Protein AF-A0A1H1RFS4-F1 (afdb_monomer_lite)

Sequence (73 aa):
MLKKIIVSYFLLMFFTVKVSYSQCAMCKAVVENGNDSMAEGVNNGITYLMVFPYLLIGVLFYTIYRYKKRSKN

Radius of gyration: 21.08 Å; chains: 1; bounding box: 46×11×58 Å

Secondary structure (DSSP, 8-state):
-HHHHHHHHHHHHHHT------THHHHHHHHHSS-HHHHHHHHHHHHHHHHHHHHHHHHHHHHHHHHHHHHT-

pLDDT: mean 81.97, std 13.82, range [47.81, 98.38]

Structure (mmCIF, N/CA/C/O backbone):
data_AF-A0A1H1RFS4-F1
#
_entry.id   AF-A0A1H1RFS4-F1
#
loop_
_atom_site.group_PDB
_atom_site.id
_atom_site.type_symbol
_atom_site.label_atom_id
_atom_site.label_alt_id
_atom_site.label_comp_id
_atom_site.label_asym_id
_atom_site.label_entity_id
_atom_site.label_seq_id
_atom_site.pdbx_PDB_ins_code
_atom_site.Cartn_x
_atom_site.Cartn_y
_atom_site.Cartn_z
_atom_site.occupancy
_atom_site.B_iso_or_equiv
_atom_site.auth_seq_id
_atom_site.auth_comp_id
_atom_site.auth_asym_id
_atom_site.auth_atom_id
_atom_site.pdbx_PDB_model_num
ATOM 1 N N . MET A 1 1 ? 6.669 -3.705 35.400 1.00 70.06 1 MET A N 1
ATOM 2 C CA . MET A 1 1 ? 7.142 -4.617 34.328 1.00 70.06 1 MET A CA 1
ATOM 3 C C . MET A 1 1 ? 6.639 -4.211 32.941 1.00 70.06 1 MET A C 1
ATOM 5 O O . MET A 1 1 ? 7.463 -4.087 32.047 1.00 70.06 1 MET A O 1
ATOM 9 N N . LEU A 1 2 ? 5.351 -3.887 32.773 1.00 82.75 2 LEU A N 1
ATOM 10 C CA . LEU A 1 2 ? 4.750 -3.477 31.489 1.00 82.75 2 LEU A CA 1
ATOM 11 C C . LEU A 1 2 ? 5.492 -2.333 30.763 1.00 82.75 2 LEU A C 1
ATOM 13 O O . LEU A 1 2 ? 5.734 -2.413 29.567 1.00 82.75 2 LEU A O 1
ATOM 17 N N . LYS A 1 3 ? 5.958 -1.314 31.498 1.00 81.19 3 LYS A N 1
ATOM 18 C CA . LYS A 1 3 ? 6.713 -0.179 30.932 1.00 81.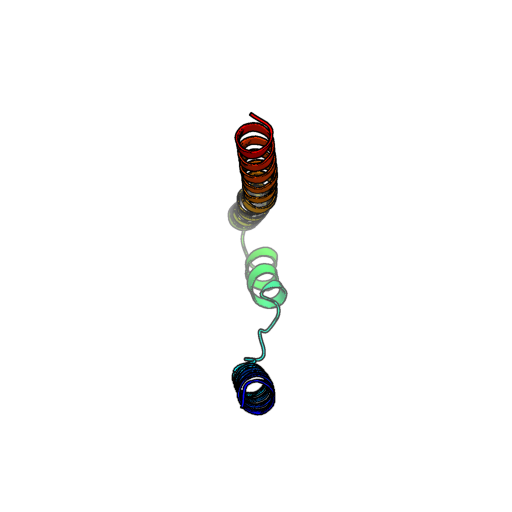19 3 LYS A CA 1
ATOM 19 C C . LYS A 1 3 ? 8.040 -0.600 30.273 1.00 81.19 3 LYS A C 1
ATOM 21 O O . LYS A 1 3 ? 8.408 -0.046 29.247 1.00 81.19 3 LYS A O 1
ATOM 26 N N . LYS A 1 4 ? 8.727 -1.614 30.823 1.00 83.44 4 LYS A N 1
ATOM 27 C CA . LYS A 1 4 ? 9.958 -2.181 30.235 1.00 83.44 4 LYS A CA 1
ATOM 28 C C . LYS A 1 4 ? 9.658 -3.005 28.981 1.00 83.44 4 LYS A C 1
ATOM 30 O O . LYS A 1 4 ? 10.425 -2.942 28.031 1.00 83.44 4 LYS A O 1
ATOM 35 N N . ILE A 1 5 ? 8.531 -3.720 28.965 1.00 90.94 5 ILE A N 1
ATOM 36 C CA . ILE A 1 5 ? 8.073 -4.484 27.796 1.00 90.94 5 ILE A CA 1
ATOM 37 C C . ILE A 1 5 ? 7.729 -3.533 26.645 1.00 90.94 5 ILE A C 1
ATOM 39 O O . ILE A 1 5 ? 8.181 -3.749 25.528 1.00 90.94 5 ILE A O 1
ATOM 43 N N . ILE A 1 6 ? 7.012 -2.440 26.927 1.00 92.38 6 ILE A N 1
ATOM 44 C CA . ILE A 1 6 ? 6.660 -1.424 25.924 1.00 92.38 6 ILE A CA 1
ATOM 45 C C . ILE A 1 6 ? 7.920 -0.785 25.331 1.00 92.38 6 ILE A C 1
ATOM 47 O O . ILE A 1 6 ? 8.040 -0.693 24.113 1.00 92.38 6 ILE A O 1
ATOM 51 N N . VAL A 1 7 ? 8.879 -0.391 26.176 1.00 93.38 7 VAL A N 1
ATOM 52 C CA . VAL A 1 7 ? 10.152 0.183 25.711 1.00 93.38 7 VAL A CA 1
ATOM 53 C C . VAL A 1 7 ? 10.948 -0.830 24.888 1.00 93.38 7 VAL A C 1
ATOM 55 O O . VAL A 1 7 ? 11.438 -0.481 23.820 1.00 93.38 7 VAL A O 1
ATOM 58 N N . SER A 1 8 ? 11.030 -2.089 25.330 1.00 91.19 8 SER A N 1
ATOM 59 C CA . SER A 1 8 ? 11.719 -3.153 24.589 1.00 91.19 8 SER A CA 1
ATOM 60 C C . SER A 1 8 ? 11.073 -3.430 23.232 1.00 91.19 8 SER A C 1
ATOM 62 O O . SER A 1 8 ? 11.781 -3.665 22.257 1.00 91.19 8 SER A O 1
ATOM 64 N N . TYR A 1 9 ? 9.743 -3.397 23.160 1.00 91.00 9 TYR A N 1
ATOM 65 C CA . TYR A 1 9 ? 8.997 -3.592 21.921 1.00 91.00 9 TYR A CA 1
ATOM 66 C C . TYR A 1 9 ? 9.238 -2.442 20.938 1.00 91.00 9 TYR A C 1
ATOM 68 O O . TYR A 1 9 ? 9.532 -2.681 19.770 1.00 91.00 9 TYR A O 1
ATOM 76 N N . PHE A 1 10 ? 9.194 -1.196 21.420 1.00 89.75 10 PHE A N 1
ATOM 77 C CA . PHE A 1 10 ? 9.513 -0.021 20.607 1.00 89.75 10 PHE A CA 1
ATOM 78 C C . PHE A 1 10 ? 10.954 -0.047 20.087 1.00 89.75 10 PHE A C 1
ATOM 80 O O . PHE A 1 10 ? 11.186 0.271 18.922 1.00 89.75 10 PHE A O 1
ATOM 87 N N . LEU A 1 11 ? 11.910 -0.476 20.918 1.00 91.44 11 LEU A N 1
ATOM 88 C CA . LEU A 1 11 ? 13.305 -0.634 20.506 1.00 91.44 11 LEU A CA 1
ATOM 89 C C . LEU A 1 11 ? 13.434 -1.671 19.382 1.00 91.44 11 LEU A C 1
ATOM 91 O O . LEU A 1 11 ? 14.057 -1.403 18.360 1.00 91.44 11 LEU A O 1
ATOM 95 N N . LEU A 1 12 ? 12.804 -2.838 19.545 1.00 90.06 12 LEU A N 1
ATOM 96 C CA . LEU A 1 12 ? 12.814 -3.908 18.546 1.00 90.06 12 LEU A CA 1
ATOM 97 C C . LEU A 1 12 ? 12.194 -3.449 17.217 1.00 90.06 12 LEU A C 1
ATOM 99 O O . LEU A 1 12 ? 12.722 -3.745 16.145 1.00 90.06 12 LEU A O 1
ATOM 103 N N . MET A 1 13 ? 11.097 -2.692 17.279 1.00 86.00 13 MET A N 1
ATOM 104 C CA . MET A 1 13 ? 10.452 -2.141 16.090 1.00 86.00 13 MET A CA 1
ATOM 105 C C . MET A 1 13 ? 11.381 -1.169 15.353 1.00 86.00 13 MET A C 1
ATOM 107 O O . MET A 1 13 ? 11.478 -1.234 14.134 1.00 86.00 13 MET A O 1
ATOM 111 N N . PHE A 1 14 ? 12.127 -0.330 16.079 1.00 85.38 14 PHE A N 1
ATOM 112 C CA . PHE A 1 14 ? 13.084 0.611 15.492 1.00 85.38 14 PHE A CA 1
ATOM 113 C C . PHE A 1 14 ? 14.238 -0.095 14.761 1.00 85.38 14 PHE A C 1
ATOM 115 O O . PHE A 1 14 ? 14.592 0.287 13.649 1.00 85.38 14 PHE A O 1
ATOM 122 N N . PHE A 1 15 ? 14.780 -1.176 15.332 1.00 85.31 15 PHE A N 1
ATOM 123 C CA . PHE A 1 15 ? 15.865 -1.948 14.707 1.00 85.31 15 PHE A CA 1
ATOM 124 C C . PHE A 1 15 ? 15.420 -2.829 13.532 1.00 85.31 15 PHE A C 1
ATOM 126 O O . PHE A 1 15 ? 16.258 -3.315 12.776 1.00 85.31 15 PHE A O 1
ATOM 133 N N . THR A 1 16 ? 14.115 -3.040 13.360 1.00 81.75 16 THR A N 1
ATOM 134 C CA . THR A 1 16 ? 13.555 -3.822 12.246 1.00 81.75 16 THR A CA 1
ATOM 135 C C . THR A 1 16 ? 13.046 -2.950 11.099 1.00 81.75 16 THR A C 1
ATOM 137 O O . THR A 1 16 ? 12.609 -3.486 10.077 1.00 81.75 16 THR A O 1
ATOM 140 N N . VAL A 1 17 ? 13.157 -1.619 11.213 1.00 73.06 17 VAL A N 1
ATOM 141 C CA . VAL A 1 17 ? 12.857 -0.696 10.116 1.00 73.06 17 VAL A CA 1
ATOM 142 C C . VAL A 1 17 ? 13.881 -0.903 9.002 1.00 73.06 17 VAL A C 1
ATOM 144 O O . VAL A 1 17 ? 15.005 -0.408 9.049 1.00 73.06 17 VAL A O 1
ATOM 147 N N . LYS A 1 18 ? 13.488 -1.648 7.970 1.00 72.94 18 LYS A N 1
ATOM 148 C CA . LYS A 1 18 ? 14.231 -1.690 6.712 1.00 72.94 18 LYS A CA 1
ATOM 149 C C . LYS A 1 18 ? 13.961 -0.402 5.941 1.00 72.94 18 LYS A C 1
ATOM 151 O O . LYS A 1 18 ? 12.817 0.043 5.861 1.00 72.94 18 LYS A O 1
ATOM 156 N N . VAL A 1 19 ? 15.006 0.161 5.335 1.00 64.62 19 VAL A N 1
ATOM 157 C CA . VAL A 1 19 ? 14.869 1.241 4.352 1.00 64.62 19 VAL A CA 1
ATOM 158 C C . VAL A 1 19 ? 14.108 0.673 3.158 1.00 64.62 19 VAL A C 1
ATOM 160 O O . VAL A 1 19 ? 14.666 -0.021 2.311 1.00 64.62 19 VAL A O 1
ATOM 163 N N . SER A 1 20 ? 12.798 0.900 3.129 1.00 57.81 20 SER A N 1
ATOM 164 C CA . SER A 1 20 ? 11.992 0.637 1.948 1.00 57.81 20 SER A CA 1
ATOM 165 C C . SER A 1 20 ? 12.271 1.778 0.981 1.00 57.81 20 SER A C 1
ATOM 167 O O . SER A 1 20 ? 11.826 2.904 1.195 1.00 57.81 20 SER A O 1
ATOM 169 N N . TYR A 1 21 ? 13.040 1.501 -0.074 1.00 56.31 21 TYR A N 1
ATOM 170 C CA . TYR A 1 21 ? 13.000 2.351 -1.258 1.00 56.31 21 TYR A CA 1
ATOM 171 C C . TYR A 1 21 ? 11.536 2.417 -1.682 1.00 56.31 21 TYR A C 1
ATOM 173 O O . TYR A 1 21 ? 10.884 1.372 -1.780 1.00 56.31 21 TYR A O 1
ATOM 181 N N . SER A 1 22 ? 10.992 3.620 -1.863 1.00 51.66 22 SER A N 1
ATOM 182 C CA . SER A 1 22 ? 9.648 3.740 -2.410 1.00 51.66 22 SER A CA 1
ATOM 183 C C . SER A 1 22 ? 9.603 2.908 -3.693 1.00 51.66 22 SER A C 1
ATOM 185 O O . SER A 1 22 ? 10.440 3.069 -4.586 1.00 51.66 22 SER A O 1
ATOM 187 N N . GLN A 1 23 ? 8.649 1.973 -3.785 1.00 47.81 23 GLN A N 1
ATOM 188 C CA . GLN A 1 23 ? 8.492 1.147 -4.990 1.00 47.81 23 GLN A CA 1
ATOM 189 C C . GLN A 1 23 ? 8.228 2.002 -6.241 1.00 47.81 23 GLN A C 1
ATOM 191 O O . GLN A 1 23 ? 8.344 1.519 -7.361 1.00 47.81 23 GLN A O 1
ATOM 196 N N . CYS A 1 24 ? 7.986 3.301 -6.052 1.00 62.75 24 CYS A N 1
ATOM 197 C CA . CYS A 1 24 ? 7.930 4.321 -7.080 1.00 62.75 24 CYS A CA 1
ATOM 198 C C . CYS A 1 24 ? 9.128 4.286 -8.043 1.00 62.75 24 CYS A C 1
ATOM 200 O O . CYS A 1 24 ? 8.900 4.458 -9.229 1.00 62.75 24 CYS A O 1
ATOM 202 N N . ALA A 1 25 ? 10.370 4.025 -7.610 1.00 54.16 25 ALA A N 1
ATOM 203 C CA . ALA A 1 25 ? 11.517 4.004 -8.536 1.00 54.16 25 ALA A CA 1
ATOM 204 C C . ALA A 1 25 ? 11.553 2.751 -9.439 1.00 54.16 25 ALA A C 1
ATOM 206 O O . ALA A 1 25 ? 11.924 2.846 -10.606 1.00 54.16 25 ALA A O 1
ATOM 207 N N . MET A 1 26 ? 11.110 1.596 -8.928 1.00 57.06 26 MET A N 1
ATOM 208 C CA . MET A 1 26 ? 11.016 0.343 -9.692 1.00 57.06 26 MET A CA 1
ATOM 209 C C . MET A 1 26 ? 9.804 0.351 -10.633 1.00 57.06 26 MET A C 1
ATOM 211 O O . MET A 1 26 ? 9.937 0.043 -11.813 1.00 57.06 26 MET A O 1
ATOM 215 N N . CYS A 1 27 ? 8.631 0.769 -10.143 1.00 62.75 27 CYS A N 1
ATOM 216 C CA . CYS A 1 27 ? 7.424 0.876 -10.963 1.00 62.75 27 CYS A CA 1
ATOM 217 C C . CYS A 1 27 ? 7.572 1.952 -12.048 1.00 62.75 27 CYS A C 1
ATOM 219 O O . CYS A 1 27 ? 7.148 1.732 -13.176 1.00 62.75 27 CYS A O 1
ATOM 221 N N . LYS A 1 28 ? 8.228 3.082 -11.746 1.00 61.81 28 LYS A N 1
ATOM 222 C CA . LYS A 1 28 ? 8.500 4.142 -12.727 1.00 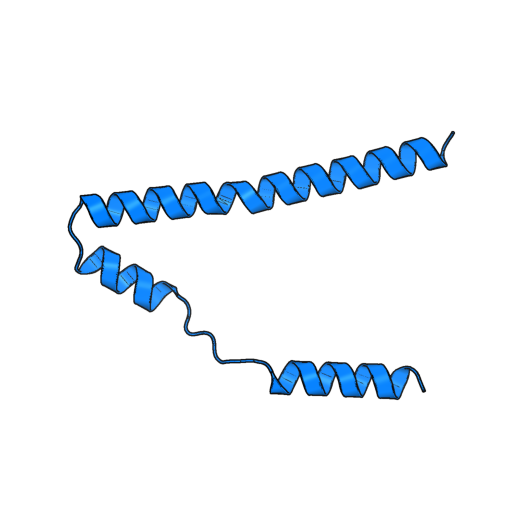61.81 28 LYS A CA 1
ATOM 223 C C . LYS A 1 28 ? 9.470 3.685 -13.813 1.00 61.81 28 LYS A C 1
ATOM 225 O O . LYS A 1 28 ? 9.201 3.935 -14.976 1.00 61.81 28 LYS A O 1
ATOM 230 N N . ALA A 1 29 ? 10.538 2.963 -13.467 1.00 62.84 29 ALA A N 1
ATOM 231 C CA . ALA A 1 29 ? 11.475 2.438 -14.461 1.00 62.84 29 ALA A CA 1
ATOM 232 C C . ALA A 1 29 ? 10.825 1.415 -15.412 1.00 62.84 29 ALA A C 1
ATOM 234 O O . ALA A 1 29 ? 11.131 1.428 -16.601 1.00 62.84 29 ALA A O 1
ATOM 235 N N . VAL A 1 30 ? 9.915 0.568 -14.916 1.00 64.75 30 VAL A N 1
ATOM 236 C CA . VAL A 1 30 ? 9.158 -0.392 -15.743 1.00 64.75 30 VAL A CA 1
ATOM 237 C C . VAL A 1 30 ? 8.126 0.308 -16.631 1.00 64.75 30 VAL A C 1
ATOM 239 O O . VAL A 1 30 ? 7.933 -0.114 -17.764 1.00 64.75 30 VAL A O 1
ATOM 242 N N . VAL A 1 31 ? 7.487 1.380 -16.153 1.00 64.44 31 VAL A N 1
ATOM 243 C CA . VAL A 1 31 ? 6.528 2.164 -16.953 1.00 64.44 31 VAL A CA 1
ATOM 244 C C . VAL A 1 31 ? 7.237 3.025 -18.001 1.00 64.44 31 VAL A C 1
ATOM 246 O O . VAL A 1 31 ? 6.798 3.060 -19.142 1.00 64.44 31 VAL A O 1
ATOM 249 N N . GLU A 1 32 ? 8.339 3.693 -17.649 1.00 67.81 32 GLU A N 1
ATOM 250 C CA . GLU A 1 32 ? 9.061 4.595 -18.563 1.00 67.81 32 GLU A CA 1
ATOM 251 C C . GLU A 1 32 ? 9.900 3.855 -19.615 1.00 67.81 32 GLU A C 1
ATOM 253 O O . GLU A 1 32 ? 10.111 4.392 -20.696 1.00 67.81 32 GLU A O 1
ATOM 258 N N . ASN A 1 33 ? 10.374 2.636 -19.322 1.00 72.56 33 ASN A N 1
ATOM 259 C CA . ASN A 1 33 ? 11.106 1.801 -20.288 1.00 72.56 33 ASN A CA 1
ATOM 260 C C . ASN A 1 33 ? 10.245 0.673 -20.890 1.00 72.56 33 ASN A C 1
ATOM 262 O O . ASN A 1 33 ? 10.745 -0.121 -21.688 1.00 72.56 33 ASN A O 1
ATOM 266 N N . GLY A 1 34 ? 8.982 0.553 -20.474 1.00 71.56 34 GLY A N 1
ATOM 267 C CA . GLY A 1 34 ? 8.041 -0.458 -20.953 1.00 71.56 34 GLY A CA 1
ATOM 268 C C . GLY A 1 34 ? 7.281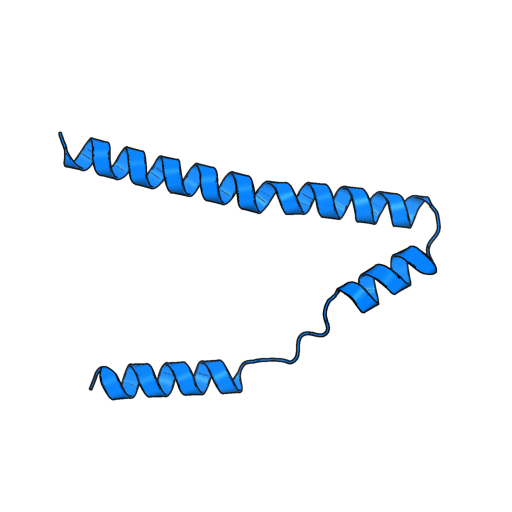 -0.010 -22.201 1.00 71.56 34 GLY A C 1
ATOM 269 O O . GLY A 1 34 ? 7.335 1.146 -22.604 1.00 71.56 34 GLY A O 1
ATOM 270 N N . ASN A 1 35 ? 6.553 -0.938 -22.823 1.00 80.94 35 ASN A N 1
ATOM 271 C CA . ASN A 1 35 ? 5.613 -0.613 -23.898 1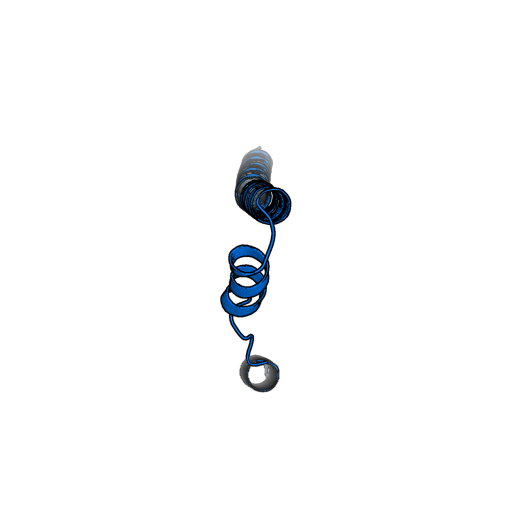.00 80.94 35 ASN A CA 1
ATOM 272 C C . ASN A 1 35 ? 4.255 -0.149 -23.327 1.00 80.94 35 ASN A C 1
ATOM 274 O O . ASN A 1 35 ? 3.982 -0.315 -22.136 1.00 80.94 35 ASN A O 1
ATOM 278 N N . ASP A 1 36 ? 3.372 0.359 -24.188 1.00 80.94 36 ASP A N 1
ATOM 279 C CA . ASP A 1 36 ? 2.047 0.857 -23.782 1.00 80.94 36 ASP A CA 1
ATOM 280 C C . ASP A 1 36 ? 1.235 -0.184 -22.989 1.00 80.94 36 ASP A C 1
ATOM 282 O O . ASP A 1 36 ? 0.607 0.139 -21.981 1.00 80.94 36 ASP A O 1
ATOM 286 N N . SER A 1 37 ? 1.330 -1.467 -23.361 1.00 83.31 37 SER A N 1
ATOM 287 C CA . SER A 1 37 ? 0.634 -2.553 -22.655 1.00 83.31 37 SER A CA 1
ATOM 288 C C . SER A 1 37 ? 1.123 -2.767 -21.216 1.00 83.31 37 SER A C 1
ATOM 290 O O . SER A 1 37 ? 0.342 -3.132 -20.335 1.00 83.31 37 SER A O 1
ATOM 292 N N . MET A 1 38 ? 2.408 -2.512 -20.944 1.00 80.25 38 MET A N 1
ATOM 293 C CA . MET A 1 38 ? 2.967 -2.571 -19.592 1.00 80.25 38 MET A CA 1
ATOM 294 C C . MET A 1 38 ? 2.472 -1.390 -18.751 1.00 80.25 38 MET A C 1
ATOM 296 O O . MET A 1 38 ? 2.116 -1.579 -17.587 1.00 80.25 38 MET A O 1
ATOM 300 N N . ALA A 1 39 ? 2.401 -0.191 -19.337 1.00 78.56 39 ALA A N 1
ATOM 301 C CA . ALA A 1 39 ? 1.891 1.001 -18.663 1.00 78.56 39 ALA A CA 1
ATOM 302 C C . ALA A 1 39 ? 0.401 0.859 -18.293 1.00 78.56 39 ALA A C 1
ATOM 304 O O . ALA A 1 39 ? 0.012 1.149 -17.158 1.00 78.56 39 ALA A O 1
ATOM 305 N N . GLU A 1 40 ? -0.423 0.329 -19.201 1.00 82.88 40 GLU A N 1
ATOM 306 C CA . GLU A 1 40 ? -1.830 0.013 -18.921 1.00 82.88 40 GLU A CA 1
ATOM 307 C C . GLU A 1 40 ? -1.980 -1.046 -17.822 1.00 82.88 40 GLU A C 1
ATOM 309 O O . GLU A 1 40 ? -2.805 -0.892 -16.917 1.00 82.88 40 GLU A O 1
ATOM 314 N N . GLY A 1 41 ? -1.150 -2.094 -17.846 1.00 84.12 41 GLY A N 1
ATOM 315 C CA . GLY A 1 41 ? -1.129 -3.127 -16.810 1.00 84.12 41 GLY A CA 1
ATOM 316 C C . GLY A 1 41 ? -0.859 -2.561 -15.412 1.00 84.12 41 GLY A C 1
ATOM 317 O O . GLY A 1 41 ? -1.537 -2.930 -14.450 1.00 84.12 41 GLY A O 1
ATOM 318 N N . VAL A 1 42 ? 0.079 -1.616 -15.295 1.00 82.88 42 VAL A N 1
ATOM 319 C CA . VAL A 1 42 ? 0.385 -0.938 -14.025 1.00 82.88 42 VAL A CA 1
ATOM 320 C C . VAL A 1 42 ? -0.782 -0.064 -13.561 1.00 82.88 42 VAL A C 1
ATOM 322 O O . VAL A 1 42 ? -1.170 -0.159 -12.395 1.00 82.88 42 VAL A O 1
ATOM 325 N N . ASN A 1 43 ? -1.389 0.730 -14.449 1.00 84.31 43 ASN A N 1
ATOM 326 C CA . ASN A 1 43 ? -2.545 1.568 -14.103 1.00 84.31 43 ASN A CA 1
ATOM 327 C C . ASN A 1 43 ? -3.727 0.730 -13.596 1.00 84.31 43 ASN A C 1
ATOM 329 O O . ASN A 1 43 ? -4.302 1.033 -12.548 1.00 84.31 43 ASN A O 1
ATOM 333 N N . ASN A 1 44 ? -4.026 -0.380 -14.274 1.00 86.75 44 ASN A N 1
ATOM 334 C CA . ASN A 1 44 ? -5.062 -1.319 -13.848 1.00 86.75 44 ASN A CA 1
ATOM 335 C C . ASN A 1 44 ? -4.736 -1.954 -12.486 1.00 86.75 44 ASN A C 1
ATOM 337 O O . ASN A 1 44 ? -5.619 -2.097 -11.636 1.00 86.75 44 ASN A O 1
ATOM 341 N N . GLY A 1 45 ? -3.464 -2.283 -12.244 1.00 85.81 45 GLY A N 1
ATOM 342 C CA . GLY A 1 45 ? -2.992 -2.794 -10.958 1.00 85.81 45 GLY A CA 1
ATOM 343 C C . GLY A 1 45 ? -3.178 -1.799 -9.808 1.00 85.81 45 GLY A C 1
ATOM 344 O O . GLY A 1 45 ? -3.641 -2.187 -8.735 1.00 85.81 45 GLY A O 1
ATOM 345 N N . ILE A 1 46 ? -2.884 -0.513 -10.025 1.00 85.19 46 ILE A N 1
ATOM 346 C CA . ILE A 1 46 ? -3.081 0.544 -9.017 1.00 85.19 46 ILE A CA 1
ATOM 347 C C . ILE A 1 46 ? -4.560 0.651 -8.640 1.00 85.19 46 ILE A C 1
ATOM 349 O O . ILE A 1 46 ? -4.894 0.639 -7.452 1.00 85.19 46 ILE A O 1
ATOM 353 N N . THR A 1 47 ? -5.453 0.704 -9.631 1.00 85.50 47 THR A N 1
ATOM 354 C CA . THR A 1 47 ? -6.899 0.766 -9.384 1.00 85.50 47 THR A CA 1
ATOM 355 C C . THR A 1 47 ? -7.394 -0.480 -8.654 1.00 85.50 47 THR A C 1
ATOM 357 O O . THR A 1 47 ? -8.153 -0.355 -7.694 1.00 85.50 47 THR A O 1
ATOM 360 N N . TYR A 1 48 ? -6.924 -1.672 -9.032 1.00 88.38 48 TYR A N 1
ATOM 361 C CA . TYR A 1 48 ? -7.279 -2.921 -8.355 1.00 88.38 48 TYR A CA 1
ATOM 362 C C . TYR A 1 48 ? -6.859 -2.922 -6.877 1.00 88.38 48 TYR A C 1
ATOM 364 O O . TYR A 1 48 ? -7.655 -3.256 -5.998 1.00 88.38 48 TYR A O 1
ATOM 372 N N . LEU A 1 49 ? -5.630 -2.491 -6.577 1.00 87.12 49 LEU A N 1
ATOM 373 C CA . LEU A 1 49 ? -5.117 -2.439 -5.206 1.00 87.12 49 LEU A CA 1
ATOM 374 C C . LEU A 1 49 ? -5.814 -1.372 -4.351 1.00 87.12 49 LEU A C 1
ATOM 376 O O . LEU A 1 49 ? -6.009 -1.594 -3.156 1.00 87.12 49 LEU A O 1
ATOM 380 N N . MET A 1 50 ? -6.247 -0.253 -4.941 1.00 88.81 50 MET A N 1
ATOM 381 C CA . MET A 1 50 ? -7.011 0.787 -4.237 1.00 88.81 50 MET A CA 1
ATOM 382 C C . MET A 1 50 ? -8.366 0.303 -3.713 1.00 88.81 50 MET A C 1
ATOM 384 O O . MET A 1 50 ? -8.841 0.830 -2.709 1.00 88.81 50 MET A O 1
ATOM 388 N N . VAL A 1 51 ? -8.988 -0.703 -4.333 1.00 94.62 51 VAL A N 1
ATOM 389 C CA . VAL A 1 51 ? -10.293 -1.227 -3.893 1.00 94.62 51 VAL A CA 1
ATOM 390 C C . VAL A 1 51 ? -10.211 -1.851 -2.495 1.00 94.62 51 VAL A C 1
ATOM 392 O O . VAL A 1 51 ? -11.130 -1.693 -1.688 1.00 94.62 51 VAL A O 1
ATOM 395 N N . PHE A 1 52 ? -9.102 -2.520 -2.169 1.00 95.81 52 PHE A N 1
ATOM 396 C CA . PHE A 1 52 ? -8.940 -3.234 -0.900 1.00 95.81 52 PHE A CA 1
ATOM 397 C C . PHE A 1 52 ? -9.086 -2.335 0.341 1.00 95.81 52 PHE A C 1
ATOM 399 O O . PHE A 1 52 ? -9.886 -2.688 1.212 1.00 95.81 52 PHE A O 1
ATOM 406 N N . PRO A 1 53 ? -8.401 -1.177 0.451 1.00 93.69 53 PRO A N 1
ATOM 407 C CA . PRO A 1 53 ? -8.612 -0.231 1.546 1.00 93.69 53 PRO A CA 1
ATOM 408 C C . PRO A 1 53 ? -10.082 0.131 1.793 1.00 93.69 53 PRO A C 1
ATOM 410 O O . PRO A 1 53 ? -10.528 0.116 2.941 1.00 93.69 53 PRO A O 1
ATOM 413 N N . TYR A 1 54 ? -10.860 0.398 0.740 1.00 95.00 54 TYR A N 1
ATOM 414 C CA . TYR A 1 54 ? -12.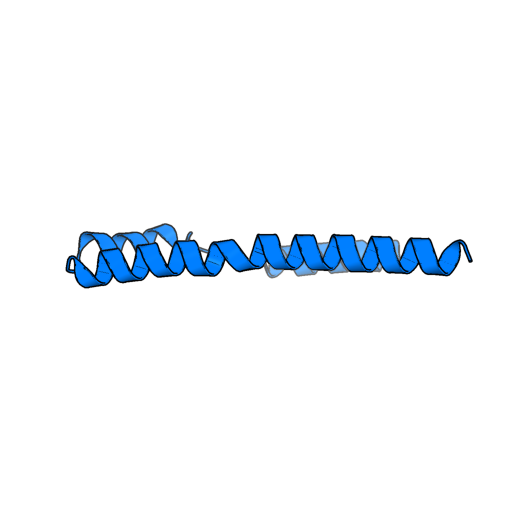275 0.755 0.883 1.00 95.00 54 TYR A CA 1
ATOM 415 C C . TYR A 1 54 ? -13.118 -0.416 1.396 1.00 95.00 54 TYR A C 1
ATOM 417 O O . TYR A 1 54 ? -13.959 -0.229 2.279 1.00 95.00 54 TYR A O 1
ATOM 425 N N . LEU A 1 55 ? -12.865 -1.631 0.899 1.00 97.50 55 LEU A N 1
ATOM 426 C CA . LEU A 1 55 ? -13.544 -2.838 1.374 1.00 97.50 55 LEU A CA 1
ATOM 427 C C . LEU A 1 55 ? -13.236 -3.118 2.846 1.00 97.50 55 LEU A C 1
ATOM 429 O O . LEU A 1 55 ? -14.151 -3.386 3.625 1.00 97.50 55 LEU A O 1
ATOM 433 N N . LEU A 1 56 ? -11.966 -3.013 3.243 1.00 97.19 56 LEU A N 1
ATOM 434 C CA . LEU A 1 56 ? -11.542 -3.223 4.627 1.00 97.19 56 LEU A CA 1
ATOM 435 C C . LEU A 1 56 ? -12.211 -2.226 5.577 1.00 97.19 56 LEU A C 1
ATOM 437 O O . LEU A 1 56 ? -12.717 -2.627 6.626 1.00 97.19 56 LEU A O 1
ATOM 441 N N . ILE A 1 57 ? -12.283 -0.949 5.194 1.00 97.69 57 ILE A N 1
ATOM 442 C CA . ILE A 1 57 ? -12.981 0.083 5.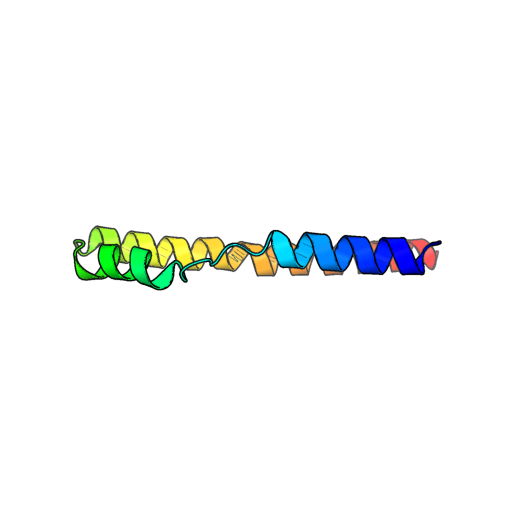971 1.00 97.69 57 ILE A CA 1
ATOM 443 C C . ILE A 1 57 ? -14.484 -0.224 6.065 1.00 97.69 57 ILE A C 1
ATOM 445 O O . ILE A 1 57 ? -15.058 -0.146 7.153 1.00 97.69 57 ILE A O 1
ATOM 449 N N . GLY A 1 58 ? -15.125 -0.625 4.964 1.00 98.00 58 GLY A N 1
ATOM 450 C CA . GLY A 1 58 ? -16.540 -1.005 4.956 1.00 98.00 58 GLY A CA 1
ATOM 451 C C . GLY A 1 58 ? -16.844 -2.179 5.892 1.00 98.00 58 GLY A C 1
ATOM 452 O O . GLY A 1 58 ? -17.769 -2.111 6.706 1.00 98.00 58 GLY A O 1
ATOM 453 N N . VAL A 1 59 ? -16.024 -3.232 5.842 1.00 98.38 59 VAL A N 1
ATOM 454 C CA . VAL A 1 59 ? -16.128 -4.392 6.742 1.00 98.38 59 VAL A CA 1
ATOM 455 C C . VAL A 1 59 ? -15.903 -3.978 8.196 1.00 98.38 59 VAL A C 1
ATOM 457 O O . VAL A 1 59 ? -16.664 -4.383 9.078 1.00 98.38 59 VAL A O 1
ATOM 460 N N . LEU A 1 60 ? -14.907 -3.133 8.465 1.00 97.94 60 LEU A N 1
ATOM 461 C CA . LEU A 1 60 ? -14.633 -2.627 9.808 1.00 97.94 60 LEU A CA 1
ATOM 462 C C . LEU A 1 60 ? -15.844 -1.876 10.382 1.00 97.94 60 LEU A C 1
ATOM 464 O O . LEU A 1 60 ? -16.300 -2.184 11.482 1.00 97.94 60 LEU A O 1
ATOM 468 N N . PHE A 1 61 ? -16.430 -0.945 9.630 1.00 98.19 61 PHE A N 1
ATOM 469 C CA . PHE A 1 61 ? -17.619 -0.225 10.091 1.00 98.19 61 PHE A CA 1
ATOM 470 C C . PHE A 1 61 ? -18.821 -1.145 10.297 1.00 98.19 61 PHE A C 1
ATOM 472 O O . PHE A 1 61 ? -19.528 -1.018 11.301 1.00 98.19 61 PHE A O 1
ATOM 479 N N . TYR A 1 62 ? -19.039 -2.103 9.394 1.00 97.88 62 TYR A N 1
ATOM 480 C CA . TYR A 1 62 ? -20.120 -3.073 9.534 1.00 97.88 62 TYR A CA 1
ATOM 481 C C . TYR A 1 62 ? -19.958 -3.938 10.791 1.00 97.88 62 TYR A C 1
ATOM 483 O O . TYR A 1 62 ? -20.924 -4.126 11.535 1.00 97.88 62 TYR A O 1
ATOM 491 N N . THR A 1 63 ? -18.749 -4.432 11.071 1.00 97.81 63 THR A N 1
ATOM 492 C CA . THR A 1 63 ? -18.481 -5.250 12.266 1.00 97.81 63 THR A CA 1
ATOM 493 C C . THR A 1 63 ? -18.695 -4.454 13.555 1.00 97.81 63 THR A C 1
ATOM 495 O O . THR A 1 63 ? -19.388 -4.941 14.452 1.00 97.81 63 THR A O 1
ATOM 498 N N . ILE A 1 64 ? -18.225 -3.202 13.622 1.00 97.19 64 ILE A N 1
ATOM 499 C CA . ILE A 1 64 ? -18.463 -2.298 14.760 1.00 97.19 64 ILE A CA 1
ATOM 500 C C . ILE A 1 64 ? -19.960 -2.031 14.948 1.00 97.19 64 ILE A C 1
ATOM 502 O O . ILE A 1 64 ? -20.477 -2.141 16.062 1.00 97.19 64 ILE A O 1
ATOM 506 N N . TYR A 1 65 ? -20.684 -1.710 13.872 1.00 96.94 65 TYR A N 1
ATOM 507 C CA . TYR A 1 65 ? -22.126 -1.471 13.930 1.00 96.94 65 TYR A CA 1
ATOM 508 C C . TYR A 1 65 ? -22.880 -2.700 14.453 1.00 96.94 65 TYR A C 1
ATOM 510 O O . TYR A 1 65 ? -23.702 -2.591 15.368 1.00 96.94 65 TYR A O 1
ATOM 518 N N . ARG A 1 66 ? -22.575 -3.888 13.917 1.00 96.56 66 ARG A N 1
ATOM 519 C CA . ARG A 1 66 ? -23.197 -5.152 14.337 1.00 96.56 66 ARG A CA 1
ATOM 520 C C . ARG A 1 66 ? -22.897 -5.471 15.797 1.00 96.56 66 ARG A C 1
ATOM 522 O O . ARG A 1 66 ? -23.810 -5.892 16.504 1.00 96.56 66 ARG A O 1
ATOM 529 N N . TYR A 1 67 ? -21.667 -5.241 16.250 1.00 96.19 67 TYR A N 1
ATOM 530 C CA . TYR A 1 67 ? -21.276 -5.421 17.647 1.00 96.19 67 TYR A CA 1
ATOM 531 C C . TYR A 1 67 ? -22.066 -4.493 18.578 1.00 96.19 67 TYR A C 1
ATOM 533 O O . TYR A 1 67 ? -22.713 -4.964 19.513 1.00 96.19 67 TYR A O 1
ATOM 541 N N . LYS A 1 68 ? -22.113 -3.187 18.279 1.00 94.31 68 LYS A N 1
ATOM 542 C CA . LYS A 1 68 ? -22.863 -2.214 19.091 1.00 94.31 68 LYS A CA 1
ATOM 543 C C . LYS A 1 68 ? -24.364 -2.500 19.110 1.00 94.31 68 LYS A C 1
ATOM 545 O O . LYS A 1 68 ? -24.995 -2.319 20.145 1.00 94.31 68 LYS A O 1
ATOM 550 N N . LYS A 1 69 ? -24.936 -2.968 17.995 1.00 93.31 69 LYS A N 1
ATOM 551 C CA . LYS A 1 69 ? -26.350 -3.365 17.927 1.00 93.31 69 LYS A CA 1
ATOM 552 C C . LYS A 1 69 ? -26.647 -4.591 18.794 1.00 93.31 69 LYS A C 1
ATOM 554 O O . LYS A 1 69 ? -27.672 -4.608 19.456 1.00 93.31 69 LYS A O 1
ATOM 559 N N . ARG A 1 70 ? -25.757 -5.589 18.815 1.00 88.81 70 ARG A N 1
ATOM 560 C CA . ARG A 1 70 ? -25.892 -6.771 19.685 1.00 88.81 70 ARG A CA 1
ATOM 561 C C . ARG A 1 70 ? -25.715 -6.441 21.162 1.00 88.81 70 ARG A C 1
ATOM 563 O O . ARG A 1 70 ? -26.392 -7.040 21.967 1.00 88.81 70 ARG A O 1
ATOM 570 N N . SER A 1 71 ? -24.834 -5.501 21.500 1.00 80.88 71 SER A N 1
ATOM 571 C CA . SER A 1 71 ? -24.600 -5.083 22.891 1.00 80.88 71 SER A CA 1
ATOM 572 C C . SER A 1 71 ? -25.710 -4.195 23.470 1.00 80.88 71 SER A C 1
ATOM 574 O O . SER A 1 71 ? -25.706 -3.949 24.673 1.00 80.88 71 SER A O 1
ATOM 576 N N . LYS A 1 72 ? -26.591 -3.639 22.627 1.00 69.06 72 LYS A N 1
ATOM 577 C CA . LYS A 1 72 ? -27.712 -2.778 23.043 1.00 69.06 72 LYS A CA 1
ATOM 578 C C . LYS A 1 72 ? -29.043 -3.542 23.153 1.00 69.06 72 LYS A C 1
ATOM 580 O O . LYS A 1 72 ? -30.005 -2.978 23.666 1.00 69.06 72 LYS A O 1
ATOM 585 N N . ASN A 1 73 ? -29.076 -4.787 22.682 1.00 52.69 73 ASN A N 1
ATOM 586 C CA . ASN A 1 73 ? -30.163 -5.742 22.899 1.00 52.69 73 ASN A CA 1
ATOM 587 C C . ASN A 1 73 ? -29.776 -6.703 24.022 1.00 52.69 73 ASN A C 1
ATOM 589 O O . ASN A 1 73 ? -30.709 -7.207 24.674 1.00 52.69 73 ASN A O 1
#

Foldseek 3Di:
DVVVVVVVVVVVVVVPDDPDDPCCVVLVVCLVVDDPVSVVVVVVVVVVVVVVVVVVVVVVVVVVVVVVVVVVD